Protein AF-A0A2W2BG25-F1 (afdb_monomer_lite)

Organism: NCBI:txid2670374

Foldseek 3Di:
DDPCPPPPQLLNLLLVLLLVLLVPLQEPVLQVVLVVPLVDPDPVSVLSNLSNLLHADPDPPDDPLLNCLSVQLNVQLSVQLSVQLCVQCDPVAPPDDDLVNLLVSQLVSNLQSQLVSQLVSLVRDPDHDPVSSNVRSVSRNVSSNSRSSSSSVSSGDDPPPPD

Radius of gyration: 17.55 Å; chains: 1; bounding box: 53×41×46 Å

Sequence (163 aa):
MGVLTRYRTTTAAGVIAAFVLVLVFGSPPYGDWARDNANGTGALDWFLTLLTWPSWDFDADLAARDIFAIMLRAILVVVLTAVFLTLLTGPRLSRERSGAAQFLTGWSAYIFAGAVAGLLAAIFISDPTTLGAFQAAAGGATYGLFTGWIVGLATFRGPGRMT

pLDDT: mean 85.77, std 15.35, range [36.75, 98.19]

Structure (mmCIF, N/CA/C/O backbone):
data_AF-A0A2W2BG25-F1
#
_entry.id   AF-A0A2W2BG25-F1
#
loop_
_atom_site.group_PDB
_atom_site.id
_atom_site.type_symbol
_atom_site.label_atom_id
_atom_site.label_alt_id
_atom_site.label_comp_id
_atom_site.label_asym_id
_atom_site.label_entity_id
_atom_site.label_seq_id
_atom_site.pdbx_PDB_ins_code
_atom_site.Cartn_x
_atom_site.Cartn_y
_atom_site.Cartn_z
_atom_site.occupancy
_atom_site.B_iso_or_equiv
_atom_site.auth_seq_id
_atom_site.auth_comp_id
_atom_site.auth_asym_id
_atom_site.auth_atom_id
_atom_site.pdbx_PDB_model_num
ATOM 1 N N . MET A 1 1 ? -33.128 -24.313 11.901 1.00 36.75 1 MET A N 1
ATOM 2 C CA . MET A 1 1 ? -32.118 -23.958 10.883 1.00 36.75 1 MET A CA 1
ATOM 3 C C . MET A 1 1 ? -31.440 -22.675 11.322 1.00 36.75 1 MET A C 1
ATOM 5 O O . MET A 1 1 ? -32.086 -21.636 11.331 1.00 36.75 1 MET A O 1
ATOM 9 N N . GLY A 1 2 ? -30.200 -22.767 11.804 1.00 40.53 2 GLY A N 1
ATOM 10 C CA . GLY A 1 2 ? -29.449 -21.602 12.261 1.00 40.53 2 GLY A CA 1
ATOM 11 C C . GLY A 1 2 ? -29.111 -20.708 11.078 1.00 40.53 2 GLY A C 1
ATOM 12 O O . GLY A 1 2 ? -28.404 -21.130 10.166 1.00 40.53 2 GLY A O 1
ATOM 13 N N . VAL A 1 3 ? -29.625 -19.482 11.086 1.00 45.69 3 VAL A N 1
ATOM 14 C CA . VAL A 1 3 ? -29.127 -18.430 10.206 1.00 45.69 3 VAL A CA 1
ATOM 15 C C . VAL A 1 3 ? -27.696 -18.167 10.659 1.00 45.69 3 VAL A C 1
ATOM 17 O O . VAL A 1 3 ? -27.460 -17.557 11.697 1.00 45.69 3 VAL A O 1
ATOM 20 N N . LEU A 1 4 ? -26.729 -18.696 9.911 1.00 42.34 4 LEU A N 1
ATOM 21 C CA . LEU A 1 4 ? -25.331 -18.295 9.995 1.00 42.34 4 LEU A CA 1
ATOM 22 C C . LEU A 1 4 ? -25.245 -16.851 9.489 1.00 42.34 4 LEU A C 1
ATOM 24 O O . LEU A 1 4 ? -24.799 -16.595 8.370 1.00 42.34 4 LEU A O 1
ATOM 28 N N . THR A 1 5 ? -25.707 -15.889 10.287 1.00 44.84 5 THR A N 1
ATOM 29 C CA . THR A 1 5 ? -25.443 -14.469 10.067 1.00 44.84 5 THR A CA 1
ATOM 30 C C . THR A 1 5 ? -23.956 -14.273 10.319 1.00 44.84 5 THR A C 1
ATOM 32 O O . THR A 1 5 ? -23.481 -14.050 11.430 1.00 44.84 5 THR A O 1
ATOM 35 N N . ARG A 1 6 ? -23.204 -14.500 9.244 1.00 43.69 6 ARG A N 1
ATOM 36 C CA . ARG A 1 6 ? -21.755 -14.459 9.130 1.00 43.69 6 ARG A CA 1
ATOM 37 C C . ARG A 1 6 ? -21.256 -13.127 9.683 1.00 43.69 6 ARG A C 1
ATOM 39 O O . ARG A 1 6 ? -21.314 -12.111 8.994 1.00 43.69 6 ARG A O 1
ATOM 46 N N . TYR A 1 7 ? -20.752 -13.132 10.917 1.00 44.84 7 TYR A N 1
ATOM 47 C CA . TYR A 1 7 ? -19.914 -12.058 11.440 1.00 44.84 7 TYR A CA 1
ATOM 48 C C . TYR A 1 7 ? -18.701 -11.940 10.507 1.00 44.84 7 TYR A C 1
ATOM 50 O O . TYR A 1 7 ? -17.718 -12.661 10.659 1.00 44.84 7 TYR A O 1
ATOM 58 N N . ARG A 1 8 ? -18.766 -11.065 9.497 1.00 52.81 8 ARG A N 1
ATOM 59 C CA . ARG A 1 8 ? -17.557 -10.622 8.801 1.00 52.81 8 ARG A CA 1
ATOM 60 C C . ARG A 1 8 ? -16.727 -9.887 9.847 1.00 52.81 8 ARG A C 1
ATOM 62 O O . ARG A 1 8 ? -17.153 -8.861 10.375 1.00 52.81 8 ARG A O 1
ATOM 69 N N . THR A 1 9 ? -15.585 -10.459 10.213 1.00 66.38 9 THR A N 1
ATOM 70 C CA . THR A 1 9 ? -14.601 -9.776 11.049 1.00 66.38 9 THR A CA 1
ATOM 71 C C . THR A 1 9 ? -14.150 -8.520 10.300 1.00 66.38 9 THR A C 1
ATOM 73 O O . THR A 1 9 ? -13.952 -8.554 9.085 1.00 66.38 9 THR A O 1
ATOM 76 N N . THR A 1 10 ? -14.030 -7.391 10.997 1.00 77.06 10 THR A N 1
ATOM 77 C CA . THR A 1 10 ? -13.588 -6.104 10.421 1.00 77.06 10 THR A CA 1
ATOM 78 C C . THR A 1 10 ? -12.251 -6.247 9.689 1.00 77.06 10 THR A C 1
ATOM 80 O O . THR A 1 10 ? -12.059 -5.676 8.619 1.00 77.06 10 THR A O 1
ATOM 83 N N . THR A 1 11 ? -11.375 -7.113 10.203 1.00 85.62 11 THR A N 1
ATOM 84 C CA . THR A 1 11 ? -10.132 -7.553 9.561 1.00 85.62 11 THR A CA 1
ATOM 85 C C . THR A 1 11 ? -10.365 -8.151 8.172 1.00 85.62 11 THR A C 1
ATOM 87 O O . THR A 1 11 ? -9.713 -7.735 7.223 1.00 85.62 11 THR A O 1
ATOM 90 N N . ALA A 1 12 ? -11.312 -9.084 8.014 1.00 86.69 12 ALA A N 1
ATOM 91 C CA . ALA A 1 12 ? -11.569 -9.726 6.724 1.00 86.69 12 ALA A CA 1
ATOM 92 C C . ALA A 1 12 ? -12.061 -8.724 5.671 1.00 86.69 12 ALA A C 1
ATOM 94 O O . ALA A 1 12 ? -11.660 -8.809 4.515 1.00 86.69 12 ALA A O 1
ATOM 95 N N . ALA A 1 13 ? -12.889 -7.752 6.065 1.00 90.19 13 ALA A N 1
ATOM 96 C CA . ALA A 1 13 ? -13.331 -6.692 5.161 1.00 90.19 13 ALA A CA 1
ATOM 97 C C . ALA A 1 13 ? -12.159 -5.809 4.697 1.00 90.19 13 ALA A C 1
ATOM 99 O O . ALA A 1 13 ? -12.036 -5.551 3.501 1.00 90.19 13 ALA A O 1
ATOM 100 N N . GLY A 1 14 ? -11.261 -5.424 5.611 1.00 91.75 14 GLY A N 1
ATOM 101 C CA . GLY A 1 14 ? -10.040 -4.688 5.271 1.00 91.75 14 GLY A CA 1
ATOM 102 C C . GLY A 1 14 ? -9.109 -5.458 4.331 1.00 91.75 14 GLY A C 1
ATOM 103 O O . GLY A 1 14 ? -8.613 -4.894 3.360 1.00 91.75 14 GLY A O 1
ATOM 104 N N . VAL A 1 15 ? -8.925 -6.761 4.563 1.00 94.81 15 VAL A N 1
ATOM 105 C CA . VAL A 1 15 ? -8.111 -7.626 3.689 1.00 94.81 15 VAL A CA 1
ATOM 106 C C . VAL A 1 15 ? -8.729 -7.763 2.299 1.00 94.81 15 VAL A C 1
ATOM 108 O O . VAL A 1 15 ? -8.012 -7.677 1.307 1.00 94.81 15 VAL A O 1
ATOM 111 N N . ILE A 1 16 ? -10.052 -7.927 2.203 1.00 95.25 16 ILE A N 1
ATOM 112 C CA . ILE A 1 16 ? -10.747 -7.965 0.908 1.00 95.25 16 ILE A CA 1
ATOM 113 C C . ILE A 1 16 ? -10.579 -6.632 0.174 1.00 95.25 16 ILE A C 1
ATOM 115 O O . ILE A 1 16 ? -10.303 -6.636 -1.020 1.00 95.25 16 ILE A O 1
ATOM 119 N N . ALA A 1 17 ? -10.702 -5.500 0.870 1.00 95.88 17 ALA A N 1
ATOM 120 C CA . ALA A 1 17 ? -10.487 -4.188 0.266 1.00 95.88 17 ALA A CA 1
ATOM 121 C C . ALA A 1 17 ? -9.056 -4.039 -0.274 1.00 95.88 17 ALA A C 1
ATOM 123 O O . ALA A 1 17 ? -8.878 -3.656 -1.426 1.00 95.88 17 ALA A O 1
ATOM 124 N N . ALA A 1 18 ? -8.047 -4.417 0.516 1.00 97.00 18 ALA A N 1
ATOM 125 C CA . ALA A 1 18 ? -6.652 -4.439 0.081 1.00 97.00 18 ALA A CA 1
ATOM 126 C C . ALA A 1 18 ? -6.431 -5.343 -1.139 1.00 97.00 18 ALA A C 1
ATOM 128 O O . ALA A 1 18 ? -5.742 -4.952 -2.077 1.00 97.00 18 ALA A O 1
ATOM 129 N N . PHE A 1 19 ? -7.042 -6.530 -1.147 1.00 97.25 19 PHE A N 1
ATOM 130 C CA . PHE A 1 19 ? -6.978 -7.444 -2.282 1.00 97.25 19 PHE A CA 1
ATOM 131 C C . PHE A 1 19 ? -7.591 -6.830 -3.544 1.00 97.25 19 PHE A C 1
ATOM 133 O O . PHE A 1 19 ? -6.969 -6.888 -4.596 1.00 97.25 19 PHE A O 1
ATOM 140 N N . VAL A 1 20 ? -8.763 -6.192 -3.448 1.00 97.38 20 VAL A N 1
ATOM 141 C CA . VAL A 1 20 ? -9.392 -5.519 -4.597 1.00 97.38 20 VAL A CA 1
ATOM 142 C C . VAL A 1 20 ? -8.523 -4.371 -5.111 1.00 97.38 20 VAL A C 1
ATOM 144 O O . VAL A 1 20 ? -8.376 -4.233 -6.320 1.00 97.38 20 VAL A O 1
ATOM 147 N N . LEU A 1 21 ? -7.911 -3.579 -4.225 1.00 97.19 21 LEU A N 1
ATOM 148 C CA . LEU A 1 21 ? -7.010 -2.496 -4.628 1.00 97.19 21 LEU A CA 1
ATOM 149 C C . LEU A 1 21 ? -5.816 -3.007 -5.438 1.00 97.19 21 LEU A C 1
ATOM 151 O O . LEU A 1 21 ? -5.531 -2.468 -6.505 1.00 97.19 21 LEU A O 1
ATOM 155 N N . VAL A 1 22 ? -5.161 -4.066 -4.960 1.00 97.06 22 VAL A N 1
ATOM 156 C CA . VAL A 1 22 ? -4.039 -4.701 -5.665 1.00 97.06 22 VAL A CA 1
ATOM 157 C C . VAL A 1 22 ? -4.511 -5.343 -6.970 1.00 97.06 22 VAL A C 1
ATOM 159 O O . VAL A 1 22 ? -3.872 -5.179 -8.004 1.00 97.06 22 VAL A O 1
ATOM 162 N N . LEU A 1 23 ? -5.648 -6.039 -6.950 1.00 96.31 23 LEU A N 1
ATOM 163 C CA . LEU A 1 23 ? -6.173 -6.734 -8.122 1.00 96.31 23 LEU A CA 1
ATOM 164 C C . LEU A 1 23 ? -6.554 -5.764 -9.242 1.00 96.31 23 LEU A C 1
ATOM 166 O O . LEU A 1 23 ? -6.259 -6.036 -10.394 1.00 96.31 23 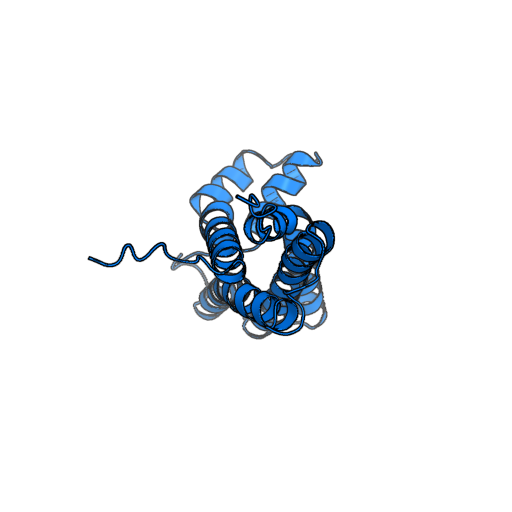LEU A O 1
ATOM 170 N N . VAL A 1 24 ? -7.208 -4.648 -8.923 1.00 96.50 24 VAL A N 1
ATOM 171 C CA . VAL A 1 24 ? -7.671 -3.690 -9.935 1.00 96.50 24 VAL A CA 1
ATOM 172 C C . VAL A 1 24 ? -6.521 -2.803 -10.391 1.00 96.50 24 VAL A C 1
ATOM 174 O O . VAL A 1 24 ? -6.192 -2.782 -11.576 1.00 96.50 24 VAL A O 1
ATOM 177 N N . PHE A 1 25 ? -5.884 -2.094 -9.460 1.00 96.25 25 PHE A N 1
ATOM 178 C CA . PHE A 1 25 ? -4.914 -1.062 -9.814 1.00 96.25 25 PHE A CA 1
ATOM 179 C C . PHE A 1 25 ? -3.508 -1.603 -10.072 1.00 96.25 25 PHE A C 1
ATOM 181 O O . PHE A 1 25 ? -2.733 -0.964 -10.772 1.00 96.25 25 PHE A O 1
ATOM 188 N N . GLY A 1 26 ? -3.186 -2.796 -9.571 1.00 93.81 26 GLY A N 1
ATOM 189 C CA . GLY A 1 26 ? -1.952 -3.487 -9.932 1.00 93.81 26 GLY A CA 1
ATOM 190 C C . GLY A 1 26 ? -2.018 -4.224 -11.273 1.00 93.81 26 GLY A C 1
ATOM 191 O O . GLY A 1 26 ? -0.994 -4.731 -11.720 1.00 93.81 26 GLY A O 1
ATOM 192 N N . SER A 1 27 ? -3.196 -4.315 -11.903 1.00 94.81 27 SER A N 1
ATOM 193 C CA . SER A 1 27 ? -3.371 -5.109 -13.122 1.00 94.81 27 SER A CA 1
ATOM 194 C C . SER A 1 27 ? -2.690 -4.485 -14.348 1.00 94.81 27 SER A C 1
ATOM 196 O O . SER A 1 27 ? -2.716 -3.256 -14.486 1.00 94.81 27 SER A O 1
ATOM 198 N N . PRO A 1 28 ? -2.166 -5.301 -15.287 1.00 93.38 28 PRO A N 1
ATOM 199 C CA . PRO A 1 28 ? -1.589 -4.796 -16.533 1.00 93.38 28 PRO A CA 1
ATOM 200 C C . PRO A 1 28 ? -2.545 -3.896 -17.338 1.00 93.38 28 PRO A C 1
ATOM 202 O O . PRO A 1 28 ? -2.133 -2.794 -17.694 1.00 93.38 28 PRO A O 1
ATOM 205 N N . PRO A 1 29 ? -3.847 -4.234 -17.515 1.00 94.38 29 PRO A N 1
ATOM 206 C CA . PRO A 1 29 ? -4.775 -3.363 -18.241 1.00 94.38 29 PRO A CA 1
ATOM 207 C C . PRO A 1 29 ? -4.927 -1.965 -17.631 1.00 94.38 29 PRO A C 1
ATOM 209 O O . PRO A 1 29 ? -5.039 -0.982 -18.362 1.00 94.38 29 PRO A O 1
ATOM 212 N N . TYR A 1 30 ? -4.934 -1.853 -16.295 1.00 94.75 30 TYR A N 1
ATOM 213 C CA . TYR A 1 30 ? -4.963 -0.544 -15.641 1.00 94.75 30 TYR A CA 1
ATOM 214 C C . TYR A 1 30 ? -3.623 0.185 -15.790 1.00 94.75 30 TYR A C 1
ATOM 216 O O . TYR A 1 30 ? -3.621 1.393 -15.998 1.00 94.75 30 TYR A O 1
ATOM 224 N N . GLY A 1 31 ? -2.496 -0.528 -15.704 1.00 94.25 31 GLY A N 1
ATOM 225 C CA . GLY A 1 31 ? -1.163 0.040 -15.908 1.00 94.25 31 GLY A CA 1
ATOM 226 C C . GLY A 1 31 ? -0.972 0.631 -17.306 1.00 94.25 31 GLY A C 1
ATOM 227 O O . GLY A 1 31 ? -0.457 1.743 -17.432 1.00 94.25 31 GLY A O 1
ATOM 228 N N . ASP A 1 32 ? -1.445 -0.066 -18.337 1.00 94.19 32 ASP A N 1
ATOM 229 C CA . ASP A 1 32 ? -1.389 0.401 -19.724 1.00 94.19 32 ASP A CA 1
ATOM 230 C C . ASP A 1 32 ? -2.292 1.617 -19.941 1.00 94.19 32 ASP A C 1
ATOM 232 O O . ASP A 1 32 ? -1.838 2.645 -20.442 1.00 94.19 32 ASP A O 1
ATOM 236 N N . TRP A 1 33 ? -3.534 1.568 -19.446 1.00 95.62 33 TRP A N 1
ATOM 237 C CA . TRP A 1 33 ? -4.424 2.732 -19.462 1.00 95.62 33 TRP A CA 1
ATOM 238 C C . TRP A 1 33 ? -3.817 3.929 -18.711 1.00 95.62 33 TRP A C 1
ATOM 240 O O . TRP A 1 33 ? -3.820 5.047 -19.227 1.00 95.62 33 TRP A O 1
ATOM 250 N N . ALA A 1 34 ? -3.251 3.656 -17.531 1.00 95.44 34 ALA A N 1
ATOM 251 C CA . ALA A 1 34 ? -2.346 4.478 -16.733 1.00 95.44 34 ALA A CA 1
ATOM 252 C C . ALA A 1 34 ? -1.387 5.298 -17.598 1.00 95.44 34 ALA A C 1
ATOM 254 O O . ALA A 1 34 ? -1.420 6.526 -17.663 1.00 95.44 34 ALA A O 1
ATOM 255 N N . ARG A 1 35 ? -0.528 4.557 -18.294 1.00 92.56 35 ARG A N 1
ATOM 256 C CA . ARG A 1 35 ? 0.555 5.077 -19.123 1.00 92.56 35 ARG A CA 1
ATOM 257 C C . ARG A 1 35 ? 0.048 5.945 -20.275 1.00 92.56 35 ARG A C 1
ATOM 259 O O . ARG A 1 35 ? 0.659 6.971 -20.568 1.00 92.56 35 ARG A O 1
ATOM 266 N N . ASP A 1 36 ? -1.066 5.561 -20.887 1.00 95.25 36 ASP A N 1
ATOM 267 C CA . ASP A 1 36 ? -1.603 6.244 -22.065 1.00 95.25 36 ASP A CA 1
ATOM 268 C C . ASP A 1 36 ? -2.423 7.497 -21.716 1.00 95.25 36 ASP A C 1
ATOM 270 O O . ASP A 1 36 ? -2.487 8.431 -22.517 1.00 95.25 36 ASP A O 1
ATOM 274 N N . ASN A 1 37 ? -3.041 7.539 -20.528 1.00 95.06 37 ASN A N 1
ATOM 275 C CA . ASN A 1 37 ? -4.022 8.571 -20.157 1.00 95.06 37 ASN A CA 1
ATOM 276 C C . ASN A 1 37 ? -3.582 9.474 -18.992 1.00 95.06 37 ASN A C 1
ATOM 278 O O . ASN A 1 37 ? -4.129 10.563 -18.850 1.00 95.06 37 ASN A O 1
ATOM 282 N N . ALA A 1 38 ? -2.616 9.051 -18.171 1.00 93.12 38 ALA A N 1
ATOM 283 C CA . ALA A 1 38 ? -2.103 9.791 -17.012 1.00 93.12 38 ALA A CA 1
ATOM 284 C C . ALA A 1 38 ? -0.633 10.217 -17.208 1.00 93.12 38 ALA A C 1
ATOM 286 O O . ALA A 1 38 ? 0.195 10.098 -16.307 1.00 93.12 38 ALA A O 1
ATOM 287 N N . ASN A 1 39 ? -0.296 10.699 -18.407 1.00 86.06 39 ASN A N 1
ATOM 288 C CA . ASN A 1 39 ? 1.060 11.099 -18.809 1.00 86.06 39 ASN A CA 1
ATOM 289 C C . ASN A 1 39 ? 1.353 12.606 -18.642 1.00 86.06 39 ASN A C 1
ATOM 291 O O . ASN A 1 39 ? 2.401 13.089 -19.079 1.00 86.06 39 ASN A O 1
ATOM 295 N N . GLY A 1 40 ? 0.438 13.355 -18.023 1.00 89.56 40 GLY A N 1
ATOM 296 C CA . GLY A 1 40 ? 0.607 14.774 -17.722 1.00 89.56 40 GLY A CA 1
ATOM 297 C C . GLY A 1 40 ? 1.456 15.053 -16.475 1.00 89.56 40 GLY A C 1
ATOM 298 O O . GLY A 1 40 ? 1.955 14.157 -15.797 1.00 89.56 40 GLY A O 1
ATOM 299 N N . THR A 1 41 ? 1.621 16.338 -16.152 1.00 90.94 41 THR A N 1
ATOM 300 C CA . THR A 1 41 ? 2.333 16.813 -14.947 1.00 90.94 41 THR A CA 1
ATOM 301 C C . THR A 1 41 ? 1.387 17.156 -13.790 1.00 90.94 41 THR A C 1
ATOM 303 O O . THR A 1 41 ? 1.812 17.731 -12.785 1.00 90.94 41 THR A O 1
ATOM 306 N N . GLY A 1 42 ? 0.095 16.842 -13.922 1.00 94.56 42 GLY A N 1
ATOM 307 C CA . GLY A 1 42 ? -0.920 17.161 -12.931 1.00 94.56 42 GLY A CA 1
ATOM 308 C C . GLY A 1 42 ? -0.870 16.255 -11.699 1.00 94.56 42 GLY A C 1
ATOM 309 O O . GLY A 1 42 ? -0.394 15.122 -11.730 1.00 94.56 42 GLY A O 1
ATOM 310 N N . ALA A 1 43 ? -1.442 16.738 -10.593 1.00 94.88 43 ALA A N 1
A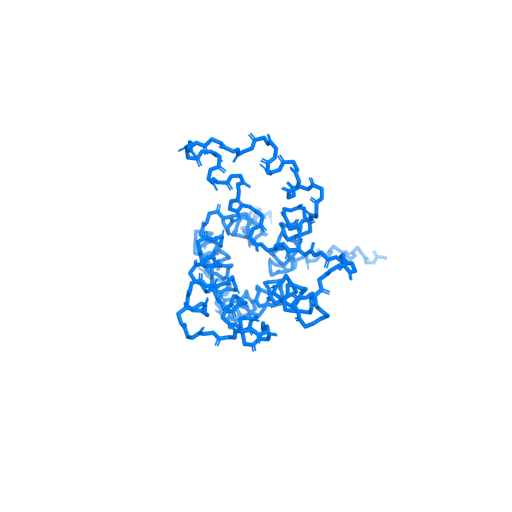TOM 311 C CA . ALA A 1 43 ? -1.574 15.945 -9.367 1.00 94.88 43 ALA A CA 1
ATOM 312 C C . ALA A 1 43 ? -2.450 14.694 -9.568 1.00 94.88 43 ALA A C 1
ATOM 314 O O . ALA A 1 43 ? -2.203 13.660 -8.949 1.00 94.88 43 ALA A O 1
ATOM 315 N N . LEU A 1 44 ? -3.463 14.785 -10.437 1.00 94.69 44 LEU A N 1
ATOM 316 C CA . LEU A 1 44 ? -4.303 13.644 -10.791 1.00 94.69 44 LEU A CA 1
ATOM 317 C C . LEU A 1 44 ? -3.515 12.607 -11.596 1.00 94.69 44 LEU A C 1
ATOM 319 O O . LEU A 1 44 ? -3.605 11.431 -11.273 1.00 94.69 44 LEU A O 1
ATOM 323 N N . ASP A 1 45 ? -2.708 13.034 -12.570 1.00 95.19 45 ASP A N 1
ATOM 324 C CA . ASP A 1 45 ? -1.862 12.137 -13.371 1.00 95.19 45 ASP A CA 1
ATOM 325 C C . ASP A 1 45 ? -0.888 11.363 -12.476 1.00 95.19 45 ASP A C 1
ATOM 327 O O . ASP A 1 45 ? -0.779 10.136 -12.542 1.00 95.19 45 ASP A O 1
ATOM 331 N N . TRP A 1 46 ? -0.254 12.083 -11.544 1.00 95.62 46 TRP A N 1
ATOM 332 C CA . TRP A 1 46 ? 0.597 11.490 -10.520 1.00 95.62 46 TRP A CA 1
ATOM 333 C C . TRP A 1 46 ? -0.159 10.479 -9.652 1.00 95.62 46 TRP A C 1
ATOM 335 O O . TRP A 1 46 ? 0.342 9.381 -9.414 1.00 95.62 46 TRP A O 1
ATOM 345 N N . PHE A 1 47 ? -1.368 10.813 -9.190 1.00 96.12 47 PHE A N 1
ATOM 346 C CA . PHE A 1 47 ? -2.169 9.913 -8.361 1.00 96.12 47 PHE A CA 1
ATOM 347 C C . PHE A 1 47 ? -2.621 8.667 -9.135 1.00 96.12 47 PHE A C 1
ATOM 349 O O . PHE A 1 47 ? -2.497 7.557 -8.623 1.00 96.12 47 PHE A O 1
ATOM 356 N N . LEU A 1 48 ? -3.094 8.819 -10.374 1.00 96.19 48 LEU A N 1
ATOM 357 C CA . LEU A 1 48 ? -3.496 7.702 -11.233 1.00 96.19 48 LEU A CA 1
ATOM 358 C C . LEU A 1 48 ? -2.318 6.771 -11.532 1.00 96.19 48 LEU A C 1
ATOM 360 O O . LEU A 1 48 ? -2.490 5.551 -11.510 1.00 96.19 48 LEU A O 1
ATOM 364 N N . THR A 1 49 ? -1.123 7.336 -11.718 1.00 95.75 49 THR A N 1
ATOM 365 C CA . THR A 1 49 ? 0.128 6.581 -11.846 1.00 95.75 49 THR A CA 1
ATOM 366 C C . THR A 1 49 ? 0.489 5.882 -10.538 1.00 95.75 49 THR A C 1
ATOM 368 O O . THR A 1 49 ? 0.829 4.702 -10.546 1.00 95.75 49 THR A O 1
ATOM 371 N N . LEU A 1 50 ? 0.364 6.556 -9.389 1.00 96.19 50 LEU A N 1
ATOM 372 C CA . LEU A 1 50 ? 0.636 5.970 -8.073 1.00 96.19 50 LEU A CA 1
ATOM 373 C C . LEU A 1 50 ? -0.222 4.727 -7.810 1.00 96.19 50 LEU A C 1
ATOM 375 O O . LEU A 1 50 ? 0.260 3.782 -7.186 1.00 96.19 50 LEU A O 1
ATOM 379 N N . LEU A 1 51 ? -1.469 4.699 -8.291 1.00 96.38 51 LEU A N 1
ATOM 380 C CA . LEU A 1 51 ? -2.350 3.540 -8.137 1.00 96.38 51 LEU A CA 1
ATOM 381 C C . LEU A 1 51 ? -1.749 2.257 -8.733 1.00 96.38 51 LEU A C 1
ATOM 383 O O . LEU A 1 51 ? -2.025 1.182 -8.210 1.00 96.38 51 LEU A O 1
ATOM 387 N N . THR A 1 52 ? -0.863 2.368 -9.727 1.00 96.06 52 THR A N 1
ATOM 388 C CA . THR A 1 52 ? -0.155 1.228 -10.336 1.00 96.06 52 THR A CA 1
ATOM 389 C C . THR A 1 52 ? 0.952 0.634 -9.457 1.00 96.06 52 THR A C 1
ATOM 391 O O . THR A 1 52 ? 1.510 -0.403 -9.800 1.00 96.06 52 THR A O 1
ATOM 394 N N . TRP A 1 53 ? 1.288 1.241 -8.309 1.00 95.38 53 TRP A N 1
ATOM 395 C CA . TRP A 1 53 ? 2.420 0.815 -7.478 1.00 95.38 53 TRP A CA 1
ATOM 396 C C . TRP A 1 53 ? 2.427 -0.675 -7.084 1.00 95.38 53 TRP A C 1
ATOM 398 O O . TRP A 1 53 ? 3.493 -1.286 -7.185 1.00 95.38 53 TRP A O 1
ATOM 408 N N . PRO A 1 54 ? 1.312 -1.316 -6.670 1.00 94.75 54 PRO A N 1
ATOM 409 C CA . PRO A 1 54 ? 1.290 -2.750 -6.398 1.00 94.75 54 PRO A CA 1
ATOM 410 C C . PRO A 1 54 ? 1.155 -3.566 -7.696 1.00 94.75 54 PRO A C 1
ATOM 412 O O . PRO A 1 54 ? 0.423 -4.557 -7.716 1.00 94.75 54 PRO A O 1
ATOM 415 N N . SER A 1 55 ? 1.820 -3.138 -8.777 1.00 93.12 55 SER A N 1
ATOM 416 C CA . SER A 1 55 ? 1.737 -3.798 -10.076 1.00 93.12 55 SER A CA 1
ATOM 417 C C . SER A 1 55 ? 2.132 -5.260 -9.978 1.00 93.12 55 SER A C 1
ATOM 419 O O . SER A 1 55 ? 3.033 -5.623 -9.210 1.00 93.12 55 SER A O 1
ATOM 421 N N . TRP A 1 56 ? 1.436 -6.071 -10.765 1.00 91.88 56 TRP A N 1
ATOM 422 C CA . TRP A 1 56 ? 1.679 -7.483 -10.971 1.00 91.88 56 TRP A CA 1
ATOM 423 C C . TRP A 1 56 ? 1.584 -7.773 -12.471 1.00 91.88 56 TRP A C 1
ATOM 425 O O . TRP A 1 56 ? 0.661 -7.313 -13.131 1.00 91.88 56 TRP A O 1
ATOM 435 N N . ASP A 1 57 ? 2.551 -8.512 -13.009 1.00 86.19 57 ASP A N 1
ATOM 436 C CA . ASP A 1 57 ? 2.570 -8.934 -14.405 1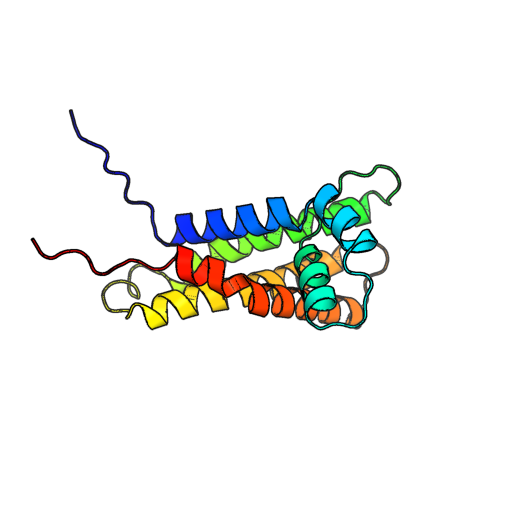.00 86.19 57 ASP A CA 1
ATOM 437 C C . ASP A 1 57 ? 3.106 -10.367 -14.571 1.00 86.19 57 ASP A C 1
ATOM 439 O O . ASP A 1 57 ? 4.009 -10.788 -13.848 1.00 86.19 57 ASP A O 1
ATOM 443 N N . PHE A 1 58 ? 2.543 -11.109 -15.519 1.00 78.00 58 PHE A N 1
ATOM 444 C CA . PHE A 1 58 ? 2.977 -12.456 -15.902 1.00 78.00 58 PHE A CA 1
ATOM 445 C C . PHE A 1 58 ? 3.740 -12.469 -17.233 1.00 78.00 58 PHE A C 1
ATOM 447 O O . PHE A 1 58 ? 3.938 -13.544 -17.799 1.00 78.00 58 PHE A O 1
ATOM 454 N N . ASP A 1 59 ? 4.132 -11.298 -17.736 1.00 75.31 59 ASP A N 1
ATOM 455 C CA . ASP A 1 59 ? 4.845 -11.162 -19.001 1.00 75.31 59 ASP A CA 1
ATOM 456 C C . ASP A 1 59 ? 6.142 -11.991 -19.035 1.00 75.31 59 ASP A C 1
ATOM 458 O O . ASP A 1 59 ? 6.963 -11.953 -18.116 1.00 75.31 59 ASP A O 1
ATOM 462 N N . ALA A 1 60 ? 6.309 -12.760 -20.111 1.00 62.31 60 ALA A N 1
ATOM 463 C CA . ALA A 1 60 ? 7.411 -13.695 -20.308 1.00 62.31 60 ALA A CA 1
ATOM 464 C C . ALA A 1 60 ? 8.720 -13.006 -20.734 1.00 62.31 60 ALA A C 1
ATOM 466 O O . ALA A 1 60 ? 9.772 -13.648 -20.704 1.00 62.31 60 ALA A O 1
ATOM 467 N N . ASP A 1 61 ? 8.664 -11.721 -21.099 1.00 76.50 61 ASP A N 1
ATOM 468 C CA . ASP A 1 61 ? 9.816 -10.958 -21.595 1.00 76.50 61 ASP A CA 1
ATOM 469 C C . ASP A 1 61 ? 10.722 -10.400 -20.474 1.00 76.50 61 ASP A C 1
ATOM 471 O O . ASP A 1 61 ? 11.833 -9.928 -20.733 1.00 76.50 61 ASP A O 1
ATOM 475 N N . LEU A 1 62 ? 10.292 -10.482 -19.209 1.00 70.88 62 LEU A N 1
ATOM 476 C CA . LEU A 1 62 ? 11.082 -10.081 -18.040 1.00 70.88 62 LEU A CA 1
ATOM 477 C C . LEU A 1 62 ? 11.954 -11.230 -17.508 1.00 70.88 62 LEU A C 1
ATOM 479 O O . LEU A 1 62 ? 11.616 -12.411 -17.603 1.00 70.88 62 LEU A O 1
ATOM 483 N N . ALA A 1 63 ? 13.071 -10.895 -16.850 1.00 79.00 63 ALA A N 1
ATOM 484 C CA . ALA A 1 63 ? 13.843 -11.897 -16.121 1.00 79.00 63 ALA A CA 1
ATOM 485 C C . ALA A 1 63 ? 12.964 -12.545 -15.034 1.00 79.00 63 ALA A C 1
ATOM 487 O O . ALA A 1 63 ? 12.323 -11.851 -14.245 1.00 79.00 63 ALA A O 1
ATOM 488 N N . ALA A 1 64 ? 12.974 -13.881 -14.940 1.00 81.00 64 ALA A N 1
ATOM 489 C CA . ALA A 1 64 ? 12.108 -14.635 -14.020 1.00 81.00 64 ALA A CA 1
ATOM 490 C C . ALA A 1 64 ? 12.197 -14.162 -12.554 1.00 81.00 64 ALA A C 1
ATOM 492 O O . ALA A 1 64 ? 11.222 -14.222 -11.804 1.00 81.00 64 ALA A O 1
ATOM 493 N N . ARG A 1 65 ? 13.370 -13.664 -12.151 1.00 78.88 65 ARG A N 1
ATOM 494 C CA . ARG A 1 65 ? 13.622 -13.096 -10.825 1.00 78.88 65 ARG A CA 1
ATOM 495 C C . ARG A 1 65 ? 12.874 -11.779 -10.588 1.00 78.88 65 ARG A C 1
ATOM 497 O O . ARG A 1 65 ? 12.337 -11.581 -9.500 1.00 78.88 65 ARG A O 1
ATOM 504 N N . ASP A 1 66 ? 12.784 -10.921 -11.597 1.00 81.62 66 ASP A N 1
ATOM 505 C CA . ASP A 1 66 ? 12.072 -9.646 -11.504 1.00 81.62 66 ASP A CA 1
ATOM 506 C C . ASP A 1 66 ? 10.553 -9.855 -11.557 1.00 81.62 66 ASP A C 1
ATOM 508 O O . ASP A 1 66 ? 9.834 -9.250 -10.761 1.00 81.62 66 ASP A O 1
ATOM 512 N N . ILE A 1 67 ? 10.069 -10.809 -12.368 1.00 82.75 67 ILE A N 1
ATOM 513 C CA . ILE A 1 67 ? 8.665 -11.269 -12.327 1.00 82.75 67 ILE A CA 1
ATOM 514 C C . ILE A 1 67 ? 8.313 -11.726 -10.909 1.00 82.75 67 ILE A C 1
ATOM 516 O O . ILE A 1 67 ? 7.318 -11.287 -10.327 1.00 82.75 67 ILE A O 1
ATOM 520 N N . PHE A 1 68 ? 9.157 -12.577 -10.316 1.00 85.25 68 PHE A N 1
ATOM 521 C CA . PHE A 1 68 ? 8.954 -13.057 -8.955 1.00 85.25 68 PHE A CA 1
ATOM 522 C C . PHE A 1 68 ? 8.924 -11.912 -7.936 1.00 85.25 68 PHE A C 1
ATOM 524 O O . PHE A 1 68 ? 8.038 -11.895 -7.086 1.00 85.25 68 PHE A O 1
ATOM 531 N N . ALA A 1 69 ? 9.836 -10.938 -8.020 1.00 85.06 69 ALA A N 1
ATOM 532 C CA . ALA A 1 69 ? 9.868 -9.798 -7.103 1.00 85.06 69 ALA A CA 1
ATOM 533 C C . ALA A 1 69 ? 8.600 -8.927 -7.202 1.00 85.06 69 ALA A C 1
ATOM 535 O O . ALA A 1 69 ? 8.040 -8.526 -6.177 1.00 85.06 69 ALA A O 1
ATOM 536 N N . ILE A 1 70 ? 8.113 -8.680 -8.421 1.00 86.31 70 ILE A N 1
ATOM 537 C CA . ILE A 1 70 ? 6.887 -7.915 -8.685 1.00 86.31 70 ILE A CA 1
ATOM 538 C C . ILE A 1 70 ? 5.659 -8.661 -8.132 1.00 86.31 70 ILE A C 1
ATOM 540 O O . ILE A 1 70 ? 4.891 -8.087 -7.353 1.00 86.31 70 ILE A O 1
ATOM 544 N N . MET A 1 71 ? 5.513 -9.956 -8.447 1.00 89.69 71 MET A N 1
ATOM 545 C CA . MET A 1 71 ? 4.461 -10.821 -7.886 1.00 89.69 71 MET A CA 1
ATOM 546 C C . MET A 1 71 ? 4.494 -10.839 -6.358 1.00 89.69 71 MET A C 1
ATOM 548 O O . MET A 1 71 ? 3.470 -10.673 -5.689 1.00 89.69 71 MET A O 1
ATOM 552 N N . LEU A 1 72 ? 5.689 -11.034 -5.796 1.00 91.06 72 LEU A N 1
ATOM 553 C CA . LEU A 1 72 ? 5.908 -11.116 -4.363 1.00 91.06 72 LEU A CA 1
ATOM 554 C C . LEU A 1 72 ? 5.477 -9.819 -3.678 1.00 91.06 72 LEU A C 1
ATOM 556 O O . LEU A 1 72 ? 4.781 -9.887 -2.670 1.00 91.06 72 LEU A O 1
ATOM 560 N N . ARG A 1 73 ? 5.816 -8.648 -4.233 1.00 93.88 73 ARG A N 1
ATOM 561 C CA . ARG A 1 73 ? 5.375 -7.348 -3.704 1.00 93.88 73 ARG A CA 1
ATOM 562 C C . ARG A 1 73 ? 3.853 -7.269 -3.611 1.00 93.88 73 ARG A C 1
ATOM 564 O O . ARG A 1 73 ? 3.337 -6.935 -2.547 1.00 93.88 73 ARG A O 1
ATOM 571 N N . ALA A 1 74 ? 3.141 -7.596 -4.689 1.00 93.69 74 ALA A N 1
ATOM 572 C CA . ALA A 1 74 ? 1.679 -7.542 -4.728 1.00 93.69 74 ALA A CA 1
ATOM 573 C C . ALA A 1 74 ? 1.043 -8.465 -3.670 1.00 93.69 74 ALA A C 1
ATOM 575 O O . ALA A 1 74 ? 0.161 -8.045 -2.916 1.00 93.69 74 ALA A O 1
ATOM 576 N N . ILE A 1 75 ? 1.546 -9.697 -3.542 1.00 94.75 75 ILE A N 1
ATOM 577 C CA . ILE A 1 75 ? 1.085 -10.661 -2.530 1.00 94.75 75 ILE A CA 1
ATOM 578 C C . ILE A 1 75 ? 1.403 -10.165 -1.114 1.00 94.75 75 ILE A C 1
ATOM 580 O O . ILE A 1 75 ? 0.542 -10.208 -0.229 1.00 94.75 75 ILE A O 1
ATOM 584 N N . LEU A 1 76 ? 2.621 -9.666 -0.889 1.00 94.81 76 LEU A N 1
ATOM 585 C CA . LEU A 1 76 ? 3.065 -9.164 0.409 1.00 94.81 76 LEU A CA 1
ATOM 586 C C . LEU A 1 76 ? 2.207 -8.000 0.892 1.00 94.81 76 LEU A C 1
ATOM 588 O O . LEU A 1 76 ? 1.887 -7.974 2.075 1.00 94.81 76 LEU A O 1
ATOM 592 N N . VAL A 1 77 ? 1.777 -7.084 0.018 1.00 96.56 77 VAL A N 1
ATOM 593 C CA . VAL A 1 77 ? 0.862 -5.993 0.405 1.00 96.56 77 VAL A CA 1
ATOM 594 C C . VAL A 1 77 ? -0.404 -6.558 1.049 1.00 96.56 77 VAL A C 1
ATOM 596 O O . VAL A 1 77 ? -0.790 -6.127 2.136 1.00 96.56 77 VAL A O 1
ATOM 599 N N . VAL A 1 78 ? -1.035 -7.560 0.433 1.00 97.00 78 VAL A N 1
ATOM 600 C CA . VAL A 1 78 ? -2.280 -8.157 0.943 1.00 97.00 78 VAL A CA 1
ATOM 601 C C . VAL A 1 78 ? -2.033 -8.931 2.241 1.00 97.00 78 VAL A C 1
ATOM 603 O O . VAL A 1 78 ? -2.748 -8.736 3.228 1.00 97.00 78 VAL A O 1
ATOM 606 N N . VAL A 1 79 ? -1.000 -9.777 2.270 1.00 96.88 79 VAL A N 1
ATOM 607 C CA . VAL A 1 79 ? -0.674 -10.611 3.438 1.00 96.88 79 VAL A CA 1
ATOM 608 C C . VAL A 1 79 ? -0.258 -9.752 4.630 1.00 96.88 79 VAL A C 1
ATOM 610 O O . VAL A 1 79 ? -0.774 -9.940 5.732 1.00 96.88 79 VAL A O 1
ATOM 613 N N . LEU A 1 80 ? 0.619 -8.768 4.429 1.00 96.56 80 LEU A N 1
ATOM 614 C CA . LEU A 1 80 ? 1.050 -7.864 5.493 1.00 96.56 80 LEU A CA 1
ATOM 615 C C . LEU A 1 80 ? -0.098 -6.985 5.978 1.00 96.56 80 LEU A C 1
ATOM 617 O O . LEU A 1 80 ? -0.178 -6.724 7.174 1.00 96.56 80 LEU A O 1
ATOM 621 N N . THR A 1 81 ? -1.038 -6.603 5.109 1.00 96.44 81 THR A N 1
ATOM 622 C CA . THR A 1 81 ? -2.265 -5.929 5.554 1.00 96.44 81 THR A CA 1
ATOM 623 C C . THR A 1 81 ? -3.050 -6.813 6.517 1.00 96.44 81 THR A C 1
ATOM 625 O O . THR A 1 81 ? -3.451 -6.350 7.583 1.00 96.44 81 THR A O 1
ATOM 628 N N . ALA A 1 82 ? -3.230 -8.098 6.197 1.00 94.31 82 ALA A N 1
ATOM 629 C CA . ALA A 1 82 ? -3.893 -9.042 7.095 1.00 94.31 82 ALA A CA 1
ATOM 630 C C . ALA A 1 82 ? -3.159 -9.171 8.438 1.00 94.31 82 ALA A C 1
ATOM 632 O O . ALA A 1 82 ? -3.800 -9.153 9.493 1.00 94.31 82 ALA A O 1
ATOM 633 N N . VAL A 1 83 ? -1.826 -9.247 8.407 1.00 94.38 83 VAL A N 1
ATOM 634 C CA . VAL A 1 83 ? -0.979 -9.303 9.606 1.00 94.38 83 VAL A CA 1
ATOM 635 C C . VAL A 1 83 ? -1.144 -8.038 10.448 1.00 94.38 83 VAL A C 1
ATOM 637 O O . VAL A 1 83 ? -1.520 -8.138 11.614 1.00 94.38 83 VAL A O 1
ATOM 640 N N . PHE A 1 84 ? -0.940 -6.849 9.876 1.00 93.69 84 PHE A N 1
ATOM 641 C CA . PHE A 1 84 ? -1.033 -5.586 10.609 1.00 93.69 84 PHE A CA 1
ATOM 642 C C . PHE A 1 84 ? -2.436 -5.331 11.147 1.00 93.69 84 PHE A C 1
ATOM 644 O O . PHE A 1 84 ? -2.573 -4.947 12.306 1.00 93.69 84 PHE A O 1
ATOM 651 N N . LEU A 1 85 ? -3.485 -5.606 10.367 1.00 91.25 85 LEU A N 1
ATOM 652 C CA . LEU A 1 85 ? -4.852 -5.514 10.872 1.00 91.25 85 LEU A CA 1
ATOM 653 C C . LEU A 1 85 ? -5.049 -6.454 12.064 1.00 91.25 85 LEU A C 1
ATOM 655 O O . LEU A 1 85 ? -5.518 -6.009 13.101 1.00 91.25 85 LEU A O 1
ATOM 659 N N . THR A 1 86 ? -4.629 -7.716 11.968 1.00 88.81 86 THR A N 1
ATOM 660 C CA . THR A 1 86 ? -4.776 -8.688 13.067 1.00 88.81 86 THR A CA 1
ATOM 661 C C . THR A 1 86 ? -4.026 -8.256 14.329 1.00 88.81 86 THR A C 1
ATOM 663 O O . THR A 1 86 ? -4.579 -8.331 15.428 1.00 88.81 86 THR A O 1
ATOM 666 N N . LEU A 1 87 ? -2.791 -7.766 14.178 1.00 88.12 87 LEU A N 1
ATOM 667 C CA . LEU A 1 87 ? -1.972 -7.272 15.286 1.00 88.12 87 LEU A CA 1
ATOM 668 C C . LEU A 1 87 ? -2.592 -6.032 15.944 1.00 88.12 87 LEU A C 1
ATOM 670 O O . LEU A 1 87 ? -2.625 -5.931 17.170 1.00 88.12 87 LEU A O 1
ATOM 674 N N . LEU A 1 88 ? -3.120 -5.103 15.146 1.00 83.25 88 LEU A N 1
ATOM 675 C CA . LEU A 1 88 ? -3.633 -3.825 15.636 1.00 83.25 88 LEU A CA 1
ATOM 676 C C . LEU A 1 88 ? -5.099 -3.880 16.103 1.00 83.25 88 LEU A C 1
ATOM 678 O O . LEU A 1 88 ? -5.519 -3.003 16.865 1.00 83.25 88 LEU A O 1
ATOM 682 N N . THR A 1 89 ? -5.881 -4.881 15.677 1.00 73.44 89 THR A N 1
ATOM 683 C CA . THR A 1 89 ? -7.298 -5.074 16.054 1.00 73.44 89 THR A CA 1
ATOM 684 C C . THR A 1 89 ? -7.523 -6.196 17.072 1.00 73.44 89 THR A C 1
ATOM 686 O O . THR A 1 89 ? -8.653 -6.665 17.217 1.00 73.44 89 THR A O 1
ATOM 689 N N . GLY A 1 90 ? -6.474 -6.657 17.763 1.00 65.31 90 GLY A N 1
ATOM 690 C CA . GLY A 1 90 ? -6.533 -7.804 18.673 1.00 65.31 90 GLY A CA 1
ATOM 691 C C . GLY A 1 90 ? -7.672 -7.751 19.720 1.00 65.31 90 GLY A C 1
ATOM 692 O O . GLY A 1 90 ? -8.158 -6.669 20.064 1.00 65.31 90 GLY A O 1
ATOM 693 N N . PRO A 1 91 ? -8.092 -8.903 20.289 1.00 58.34 91 PRO A N 1
ATOM 694 C CA . PRO A 1 91 ? -9.334 -9.056 21.071 1.00 58.34 91 PRO A CA 1
ATOM 695 C C . PRO A 1 91 ? -9.505 -8.116 22.274 1.00 58.34 91 PRO A C 1
ATOM 697 O O . PRO A 1 91 ? -10.621 -7.919 22.750 1.00 58.34 91 PRO A O 1
ATOM 700 N N . ARG A 1 92 ? -8.403 -7.558 22.786 1.00 52.25 92 ARG A N 1
ATOM 701 C CA . ARG A 1 92 ? -8.389 -6.647 23.940 1.00 52.25 92 ARG A CA 1
ATOM 702 C C . ARG A 1 92 ? -8.580 -5.179 23.547 1.00 52.25 92 ARG A C 1
ATOM 704 O O . ARG A 1 92 ? -9.052 -4.404 24.363 1.00 52.25 92 ARG A O 1
ATOM 711 N N . LEU A 1 93 ? -8.256 -4.807 22.307 1.00 55.88 93 LEU A N 1
ATOM 712 C CA . LEU A 1 93 ? -8.307 -3.424 21.815 1.00 55.88 93 LEU A CA 1
ATOM 713 C C . LEU A 1 93 ? -9.663 -3.055 21.199 1.00 55.88 93 LEU A C 1
ATOM 715 O O . LEU A 1 93 ? -9.950 -1.880 21.006 1.00 55.88 93 LEU A O 1
ATOM 719 N N . SER A 1 94 ? -10.495 -4.039 20.852 1.00 56.31 94 SER A N 1
ATOM 720 C CA . SER A 1 94 ? -11.682 -3.827 20.014 1.00 56.31 94 SER A CA 1
ATOM 721 C C . SER A 1 94 ? -12.963 -3.476 20.773 1.00 56.31 94 SER A C 1
ATOM 723 O O . SER A 1 94 ? -13.885 -2.947 20.158 1.00 56.31 94 SER A O 1
ATOM 725 N N . ARG A 1 95 ?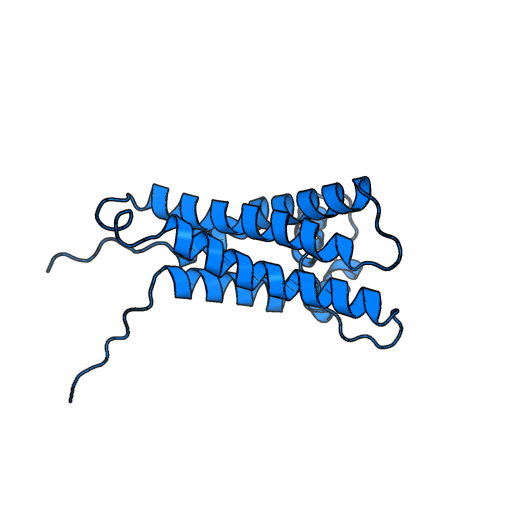 -13.045 -3.735 22.086 1.00 58.69 95 ARG A N 1
ATOM 726 C CA . ARG A 1 95 ? -14.287 -3.521 22.855 1.00 58.69 95 ARG A CA 1
ATOM 727 C C . ARG A 1 95 ? -14.599 -2.051 23.159 1.00 58.69 95 ARG A C 1
ATOM 729 O O . ARG A 1 95 ? -15.763 -1.740 23.370 1.00 58.69 95 ARG A O 1
ATOM 736 N N . GLU A 1 96 ? -13.608 -1.160 23.112 1.00 60.41 96 GLU A N 1
ATOM 737 C CA . GLU A 1 96 ? -13.761 0.252 23.522 1.00 60.41 96 GLU A CA 1
ATOM 738 C C . GLU A 1 96 ? -13.259 1.263 22.474 1.00 60.41 96 GLU A C 1
ATOM 740 O O . GLU A 1 96 ? -13.283 2.474 22.692 1.00 60.41 96 GLU A O 1
ATOM 745 N N . ARG A 1 97 ? -12.785 0.800 21.311 1.00 69.06 97 ARG A N 1
ATOM 746 C CA . ARG A 1 97 ? -12.137 1.681 20.333 1.00 69.06 97 ARG A CA 1
ATOM 747 C C . ARG A 1 97 ? -13.170 2.458 19.516 1.00 69.06 97 ARG A C 1
ATOM 749 O O . ARG A 1 97 ? -13.976 1.859 18.800 1.00 69.06 97 ARG A O 1
ATOM 756 N N . SER A 1 98 ? -13.089 3.790 19.579 1.00 77.69 98 SER A N 1
ATOM 757 C CA . SER A 1 98 ? -13.910 4.705 18.777 1.00 77.69 98 SER A CA 1
ATOM 758 C C . SER A 1 98 ? -13.782 4.412 17.276 1.00 77.69 98 SER A C 1
ATOM 760 O O . SER A 1 98 ? -12.741 3.946 16.802 1.00 77.69 98 SER A O 1
ATOM 762 N N . GLY A 1 99 ? -14.832 4.708 16.504 1.00 81.38 99 GLY A N 1
ATOM 763 C CA . GLY A 1 99 ? -14.839 4.475 15.055 1.00 81.38 99 GLY A CA 1
ATOM 764 C C . GLY A 1 99 ? -13.680 5.168 14.322 1.00 81.38 99 GLY A C 1
ATOM 765 O O . GLY A 1 99 ? -13.086 4.581 13.421 1.00 81.38 99 GLY A O 1
ATOM 766 N N . ALA A 1 100 ? -13.283 6.365 14.771 1.00 85.25 100 ALA A N 1
ATOM 767 C CA . ALA A 1 100 ? -12.122 7.084 14.240 1.00 85.25 100 ALA A CA 1
ATOM 768 C C . ALA A 1 100 ? -10.807 6.322 14.470 1.00 85.25 100 ALA A C 1
ATOM 770 O O . ALA A 1 100 ? -9.990 6.198 13.560 1.00 85.25 100 ALA A O 1
ATOM 771 N N . ALA A 1 101 ? -10.614 5.748 15.660 1.00 85.94 101 ALA A N 1
ATOM 772 C CA . ALA A 1 101 ? -9.427 4.955 15.948 1.00 85.94 101 ALA A CA 1
ATOM 773 C C . ALA A 1 101 ? -9.407 3.632 15.159 1.00 85.94 101 ALA A C 1
ATOM 775 O O . ALA A 1 101 ? -8.330 3.177 14.781 1.00 85.94 101 ALA A O 1
ATOM 776 N N . GLN A 1 102 ? -10.562 3.026 14.854 1.00 86.56 102 GLN A N 1
ATOM 777 C CA . GLN A 1 102 ? -10.638 1.860 13.957 1.00 86.56 102 GLN A CA 1
ATOM 778 C C . GLN A 1 102 ? -10.264 2.228 12.516 1.00 86.56 102 GLN A C 1
ATOM 780 O O . GLN A 1 102 ? -9.426 1.554 11.920 1.00 86.56 102 GLN A O 1
ATOM 785 N N . PHE A 1 103 ? -10.803 3.334 11.996 1.00 90.62 103 PHE A N 1
ATOM 786 C CA . PHE A 1 103 ? -10.453 3.856 10.674 1.00 90.62 103 PHE A CA 1
ATOM 787 C C . PHE A 1 103 ? -8.947 4.133 10.548 1.00 90.62 103 PHE A C 1
ATOM 789 O O . PHE A 1 103 ? -8.300 3.614 9.639 1.00 90.62 103 PHE A O 1
ATOM 796 N N . LEU A 1 104 ? -8.367 4.875 11.500 1.00 91.88 104 LEU A N 1
ATOM 797 C CA . LEU A 1 104 ? -6.929 5.170 11.521 1.00 91.88 104 LEU A CA 1
ATOM 798 C C . LEU A 1 104 ? -6.080 3.903 11.667 1.00 91.88 104 LEU A C 1
ATOM 800 O O . LEU A 1 104 ? -4.988 3.828 11.109 1.00 91.88 104 LEU A O 1
ATOM 804 N N . THR A 1 105 ? -6.582 2.886 12.372 1.00 90.88 105 THR A N 1
ATOM 805 C CA . THR A 1 105 ? -5.908 1.586 12.471 1.00 90.88 105 THR A CA 1
ATOM 806 C C . THR A 1 105 ? -5.849 0.901 11.111 1.00 90.88 105 THR A C 1
ATOM 808 O O . THR A 1 105 ? -4.778 0.465 10.703 1.00 90.88 105 THR A O 1
ATOM 811 N N . GLY A 1 106 ? -6.973 0.825 10.392 1.00 92.31 106 GLY A N 1
ATOM 812 C CA . GLY A 1 106 ? -6.999 0.209 9.067 1.00 92.31 106 GLY A CA 1
ATOM 813 C C . GLY A 1 106 ? -6.169 0.979 8.042 1.00 92.31 106 GLY A C 1
ATOM 814 O O . GLY A 1 106 ? -5.437 0.374 7.262 1.00 92.31 106 GLY A O 1
ATOM 815 N N . TRP A 1 107 ? -6.208 2.311 8.105 1.00 95.00 107 TRP A N 1
ATOM 816 C CA . TRP A 1 107 ? -5.399 3.163 7.241 1.00 95.00 107 TRP A CA 1
ATOM 817 C C . TRP A 1 107 ? -3.899 2.992 7.508 1.00 95.00 107 TRP A C 1
ATOM 819 O O . TRP A 1 107 ? -3.141 2.684 6.590 1.00 95.00 107 TRP A O 1
ATOM 829 N N . SER A 1 108 ? -3.466 3.111 8.766 1.00 95.25 108 SER A N 1
ATOM 830 C CA . SER A 1 108 ? -2.051 2.949 9.125 1.00 95.25 108 SER A CA 1
ATOM 831 C C . SER A 1 108 ? -1.536 1.535 8.856 1.00 95.25 108 SER A C 1
ATOM 833 O O . SER A 1 108 ? -0.421 1.391 8.358 1.00 95.25 108 SER A O 1
ATOM 835 N N . ALA A 1 109 ? -2.352 0.499 9.084 1.00 95.75 109 ALA A N 1
ATOM 836 C CA . ALA A 1 109 ? -2.009 -0.877 8.728 1.00 95.75 109 ALA A CA 1
ATOM 837 C C . ALA A 1 109 ? -1.625 -1.006 7.248 1.00 95.75 109 ALA A C 1
ATOM 839 O O . ALA A 1 109 ? -0.640 -1.671 6.933 1.00 95.75 109 ALA A O 1
ATOM 840 N N . TYR A 1 110 ? -2.363 -0.346 6.351 1.00 97.19 110 TYR A N 1
ATOM 841 C CA . TYR A 1 110 ? -2.090 -0.407 4.917 1.00 97.19 110 TYR A CA 1
ATOM 842 C C . TYR A 1 110 ? -0.822 0.358 4.515 1.00 97.19 110 TYR A C 1
ATOM 844 O O . TYR A 1 110 ? -0.057 -0.121 3.680 1.00 97.19 110 TYR A O 1
ATOM 852 N N . ILE A 1 111 ? -0.544 1.498 5.162 1.00 98.06 111 ILE A N 1
ATOM 853 C CA . ILE A 1 111 ? 0.708 2.256 4.979 1.00 98.06 111 ILE A CA 1
ATOM 854 C C . ILE A 1 111 ? 1.918 1.380 5.320 1.00 98.06 111 ILE A C 1
ATOM 856 O O . ILE A 1 111 ? 2.839 1.243 4.513 1.00 98.06 111 ILE A O 1
ATOM 860 N N . PHE A 1 112 ? 1.906 0.751 6.499 1.00 97.62 112 PHE A N 1
ATOM 861 C CA . PHE A 1 112 ? 3.004 -0.115 6.929 1.00 97.62 112 PHE A CA 1
ATOM 862 C C . PHE A 1 112 ? 3.102 -1.392 6.092 1.00 97.62 112 PHE A C 1
ATOM 864 O O . PHE A 1 112 ? 4.211 -1.828 5.787 1.00 97.62 112 PHE A O 1
ATOM 871 N N . ALA A 1 113 ? 1.970 -1.967 5.672 1.00 97.44 113 ALA A N 1
ATOM 872 C CA . ALA A 1 113 ? 1.961 -3.111 4.767 1.00 97.44 113 ALA A CA 1
ATOM 873 C C . ALA A 1 113 ? 2.653 -2.785 3.438 1.00 97.44 113 ALA A C 1
ATOM 875 O O . ALA A 1 113 ? 3.528 -3.538 3.018 1.00 97.44 113 ALA A O 1
ATOM 876 N N . GLY A 1 114 ? 2.322 -1.648 2.816 1.00 96.94 114 GLY A N 1
ATOM 877 C CA . GLY A 1 114 ? 2.971 -1.186 1.588 1.00 96.94 114 GLY A CA 1
ATOM 878 C C . GLY A 1 114 ? 4.470 -0.949 1.773 1.00 96.94 114 GLY A C 1
ATOM 879 O O . GLY A 1 114 ? 5.274 -1.447 0.985 1.00 96.94 114 GLY A O 1
ATOM 880 N N . ALA A 1 115 ? 4.858 -0.258 2.847 1.00 97.12 115 ALA A N 1
ATOM 881 C CA . ALA A 1 115 ? 6.261 0.037 3.135 1.00 97.12 115 ALA A CA 1
ATOM 882 C C . ALA A 1 115 ? 7.111 -1.234 3.301 1.00 97.12 115 ALA A C 1
ATOM 884 O O . ALA A 1 115 ? 8.163 -1.379 2.677 1.00 97.12 115 ALA A O 1
ATOM 885 N N . VAL A 1 116 ? 6.636 -2.181 4.115 1.00 96.94 116 VAL A N 1
ATOM 886 C CA . VAL A 1 116 ? 7.351 -3.435 4.382 1.00 96.94 116 VAL A CA 1
ATOM 887 C C . VAL A 1 116 ? 7.327 -4.353 3.157 1.00 96.94 116 VAL A C 1
ATOM 889 O O . VAL A 1 116 ? 8.341 -4.978 2.860 1.00 96.94 116 VAL A O 1
ATOM 892 N N . ALA A 1 117 ? 6.225 -4.397 2.400 1.00 96.38 117 ALA A N 1
ATOM 893 C CA . ALA A 1 117 ? 6.160 -5.150 1.147 1.00 96.38 117 ALA A CA 1
ATOM 894 C C . ALA A 1 117 ? 7.194 -4.650 0.131 1.00 96.38 117 ALA A C 1
ATOM 896 O O . ALA A 1 117 ? 7.901 -5.460 -0.464 1.00 96.38 117 ALA A O 1
ATOM 897 N N . GLY A 1 118 ? 7.317 -3.327 -0.030 1.00 94.50 118 GLY A N 1
ATOM 898 C CA . GLY A 1 118 ? 8.319 -2.714 -0.902 1.00 94.50 118 GLY A CA 1
ATOM 899 C C . GLY A 1 118 ? 9.746 -3.053 -0.472 1.00 94.50 118 GLY A C 1
ATOM 900 O O . GLY A 1 118 ? 10.551 -3.467 -1.303 1.00 94.50 118 GLY A O 1
ATOM 901 N N . LEU A 1 119 ? 10.038 -2.953 0.829 1.00 93.94 119 LEU A N 1
ATOM 902 C CA . LEU A 1 119 ? 11.355 -3.276 1.382 1.00 93.94 119 LEU A CA 1
ATOM 903 C C . LEU A 1 119 ? 11.738 -4.746 1.152 1.00 93.94 119 LEU A C 1
ATOM 905 O O . LEU A 1 119 ? 12.847 -5.033 0.711 1.00 93.94 119 LEU A O 1
ATOM 909 N N . LEU A 1 120 ? 10.822 -5.674 1.446 1.00 93.19 120 LEU A N 1
ATOM 910 C CA . LEU A 1 120 ? 11.068 -7.110 1.313 1.00 93.19 120 LEU A CA 1
ATOM 911 C C . LEU A 1 120 ? 11.183 -7.540 -0.150 1.00 93.19 120 LEU A C 1
ATOM 913 O O . LEU A 1 120 ? 12.067 -8.326 -0.480 1.00 93.19 120 LEU A O 1
ATOM 917 N N . ALA A 1 121 ? 10.333 -7.012 -1.033 1.00 91.12 121 ALA A N 1
ATOM 918 C CA . ALA A 1 121 ? 10.390 -7.326 -2.457 1.00 91.12 121 ALA A CA 1
ATOM 919 C C . ALA A 1 121 ? 11.695 -6.840 -3.107 1.00 91.12 121 ALA A C 1
ATOM 921 O O . ALA A 1 121 ? 12.245 -7.531 -3.963 1.00 91.12 121 ALA A O 1
ATOM 922 N N . ALA A 1 122 ? 12.237 -5.701 -2.660 1.00 89.88 122 ALA A N 1
ATOM 923 C CA . ALA A 1 122 ? 13.465 -5.134 -3.213 1.00 89.88 122 ALA A CA 1
ATOM 924 C C . ALA A 1 122 ? 14.706 -6.029 -3.030 1.00 89.88 122 ALA A C 1
ATOM 926 O O . ALA A 1 122 ? 15.657 -5.917 -3.798 1.00 89.88 122 ALA A O 1
ATOM 927 N N . ILE A 1 123 ? 14.693 -6.947 -2.055 1.00 87.88 123 ILE A N 1
ATOM 928 C CA . ILE A 1 123 ? 15.775 -7.922 -1.823 1.00 87.88 123 ILE A CA 1
ATOM 929 C C . ILE A 1 123 ? 15.862 -8.937 -2.975 1.00 87.88 123 ILE A C 1
ATOM 931 O O . ILE A 1 123 ? 16.927 -9.489 -3.261 1.00 87.88 123 ILE A O 1
ATOM 935 N N . PHE A 1 124 ? 14.739 -9.191 -3.648 1.00 85.88 124 PHE A N 1
ATOM 936 C CA . PHE A 1 124 ? 14.632 -10.231 -4.665 1.00 85.88 124 PHE A CA 1
ATOM 937 C C . PHE A 1 124 ? 14.850 -9.726 -6.089 1.00 85.88 124 PHE A C 1
ATOM 939 O O . PHE A 1 124 ? 14.956 -10.567 -6.972 1.00 85.88 124 PHE A O 1
ATOM 946 N N . ILE A 1 125 ? 14.990 -8.417 -6.313 1.00 83.50 125 ILE A N 1
ATOM 947 C CA . ILE A 1 125 ? 15.285 -7.827 -7.631 1.00 83.50 125 ILE A CA 1
ATOM 948 C C . ILE A 1 125 ? 16.689 -8.252 -8.106 1.00 83.50 125 ILE A C 1
ATOM 950 O O . ILE A 1 125 ? 17.551 -8.586 -7.286 1.00 83.50 125 ILE A O 1
ATOM 954 N N . SER A 1 126 ? 16.908 -8.281 -9.423 1.00 77.75 126 SER A N 1
ATOM 955 C CA . SER A 1 126 ? 18.177 -8.687 -10.045 1.00 77.75 126 SER A CA 1
ATOM 956 C C . SER A 1 126 ? 19.388 -7.843 -9.601 1.00 77.75 126 SER A C 1
ATOM 958 O O . SER A 1 126 ? 20.434 -8.424 -9.312 1.00 77.75 126 SER A O 1
ATOM 960 N N . ASP A 1 127 ? 19.216 -6.524 -9.425 1.00 79.38 127 ASP A N 1
ATOM 961 C CA . ASP A 1 127 ? 20.255 -5.572 -8.983 1.00 79.38 127 ASP A CA 1
ATOM 962 C C . ASP A 1 127 ? 19.846 -4.811 -7.701 1.00 79.38 127 ASP A C 1
ATOM 964 O O . ASP A 1 127 ? 19.420 -3.650 -7.745 1.00 79.38 127 ASP A O 1
ATOM 968 N N . PRO A 1 128 ? 19.934 -5.447 -6.521 1.00 82.75 128 PRO A N 1
ATOM 969 C CA . PRO A 1 128 ? 19.469 -4.844 -5.282 1.00 82.75 128 PRO A CA 1
ATOM 970 C C . PRO A 1 128 ? 20.439 -3.762 -4.787 1.00 82.75 128 PRO A C 1
ATOM 972 O O . PRO A 1 128 ? 21.639 -3.985 -4.631 1.00 82.75 128 PRO A O 1
ATOM 975 N N . THR A 1 129 ? 19.899 -2.591 -4.445 1.00 90.81 129 THR A N 1
ATOM 976 C CA . THR A 1 129 ? 20.633 -1.530 -3.740 1.00 90.81 129 THR A CA 1
ATOM 977 C C . THR A 1 129 ? 19.873 -1.099 -2.491 1.00 90.81 129 THR A C 1
ATOM 979 O O . THR A 1 129 ? 18.641 -1.101 -2.467 1.00 90.81 129 THR A O 1
ATOM 982 N N . THR A 1 130 ? 20.592 -0.675 -1.448 1.00 91.12 130 THR A N 1
ATOM 983 C CA . THR A 1 130 ? 19.968 -0.177 -0.208 1.00 91.12 130 THR A CA 1
ATOM 984 C C . THR A 1 130 ? 19.080 1.040 -0.472 1.00 91.12 130 THR A C 1
ATOM 986 O O . THR A 1 130 ? 17.981 1.137 0.069 1.00 91.12 130 THR A O 1
ATOM 989 N N . LEU A 1 131 ? 19.527 1.953 -1.346 1.00 93.19 131 LEU A N 1
ATOM 990 C CA . LEU A 1 131 ? 18.737 3.119 -1.744 1.00 93.19 131 LEU A CA 1
ATOM 991 C C . LEU A 1 131 ? 17.459 2.702 -2.482 1.00 93.19 131 LEU A C 1
ATOM 993 O O . LEU A 1 131 ? 16.388 3.201 -2.147 1.00 93.19 131 LEU A O 1
ATOM 997 N N . GLY A 1 132 ? 17.552 1.760 -3.426 1.00 91.88 132 GLY A N 1
ATOM 998 C CA . GLY A 1 132 ? 16.393 1.229 -4.144 1.00 91.88 132 GLY A CA 1
ATOM 999 C C . GLY A 1 132 ? 15.387 0.559 -3.209 1.00 91.88 132 GLY A C 1
ATOM 1000 O O . GLY A 1 132 ? 14.186 0.774 -3.343 1.00 91.88 132 GLY A O 1
ATOM 1001 N N . ALA A 1 133 ? 15.858 -0.168 -2.193 1.00 92.62 133 ALA A N 1
ATOM 1002 C CA . ALA A 1 133 ? 14.992 -0.769 -1.183 1.00 92.62 133 ALA A CA 1
ATOM 1003 C C . ALA A 1 133 ? 14.246 0.284 -0.342 1.00 92.62 133 ALA A C 1
ATOM 1005 O O . ALA A 1 133 ? 13.046 0.142 -0.096 1.00 92.62 133 ALA A O 1
ATOM 1006 N N . PHE A 1 134 ? 14.911 1.379 0.045 1.00 94.69 134 PHE A N 1
ATOM 1007 C CA . PHE A 1 134 ? 14.252 2.493 0.734 1.00 94.69 134 PHE A CA 1
ATOM 1008 C C . PHE A 1 134 ? 13.294 3.270 -0.169 1.00 94.69 134 PHE A C 1
ATOM 1010 O O . PHE A 1 134 ? 12.224 3.660 0.291 1.00 94.69 134 PHE A O 1
ATOM 1017 N N . GLN A 1 135 ? 13.621 3.455 -1.448 1.00 95.19 135 GLN A N 1
ATOM 1018 C CA . GLN A 1 135 ? 12.712 4.061 -2.423 1.00 95.19 135 GLN A CA 1
ATOM 1019 C C . GLN A 1 135 ? 11.482 3.179 -2.671 1.00 95.19 135 GLN A C 1
ATOM 1021 O O . GLN A 1 135 ? 10.367 3.692 -2.730 1.00 95.19 135 GLN A O 1
ATOM 1026 N N . ALA A 1 136 ? 11.654 1.856 -2.737 1.00 93.94 136 ALA A N 1
ATOM 1027 C CA . ALA A 1 136 ? 10.552 0.906 -2.846 1.00 93.94 136 ALA A CA 1
ATOM 1028 C C . ALA A 1 136 ? 9.651 0.955 -1.604 1.00 93.94 136 ALA A C 1
ATOM 1030 O O . ALA A 1 136 ? 8.429 1.031 -1.732 1.00 93.94 136 ALA A O 1
ATOM 1031 N N . ALA A 1 137 ? 10.242 0.983 -0.406 1.00 96.12 137 ALA A N 1
ATOM 1032 C CA . ALA A 1 137 ? 9.501 1.149 0.840 1.00 96.12 137 ALA A CA 1
ATOM 1033 C C . ALA A 1 137 ? 8.757 2.495 0.895 1.00 96.12 137 ALA A C 1
ATOM 1035 O O . ALA A 1 137 ? 7.582 2.534 1.254 1.00 96.12 137 ALA A O 1
ATOM 1036 N N . ALA A 1 138 ? 9.406 3.591 0.491 1.00 96.62 138 ALA A N 1
ATOM 1037 C CA . ALA A 1 138 ? 8.787 4.911 0.420 1.00 96.62 138 ALA A CA 1
ATOM 1038 C C . ALA A 1 138 ? 7.609 4.922 -0.561 1.00 96.62 138 ALA A C 1
ATOM 1040 O O . ALA A 1 138 ? 6.527 5.364 -0.192 1.00 96.62 138 ALA A O 1
ATOM 1041 N N . GLY A 1 139 ? 7.772 4.355 -1.761 1.00 96.69 139 GLY A N 1
ATOM 1042 C CA . GLY A 1 139 ? 6.690 4.219 -2.737 1.00 96.69 139 GLY A CA 1
ATOM 1043 C C . GLY A 1 139 ? 5.502 3.424 -2.191 1.00 96.69 139 GLY A C 1
ATOM 1044 O O . GLY A 1 139 ? 4.358 3.840 -2.361 1.00 96.69 139 GLY A O 1
ATOM 1045 N N . GLY A 1 140 ? 5.761 2.341 -1.452 1.00 96.62 140 GLY A N 1
ATOM 1046 C CA . GLY A 1 140 ? 4.716 1.544 -0.809 1.00 96.62 140 GLY A CA 1
ATOM 1047 C C . GLY A 1 140 ? 4.001 2.280 0.320 1.00 96.62 140 GLY A C 1
ATOM 1048 O O . GLY A 1 140 ? 2.777 2.205 0.431 1.00 96.62 140 GLY A O 1
ATOM 1049 N N . ALA A 1 141 ? 4.741 3.043 1.127 1.00 97.88 141 ALA A N 1
ATOM 1050 C CA . ALA A 1 141 ? 4.168 3.912 2.150 1.00 97.88 141 ALA A CA 1
ATOM 1051 C C . ALA A 1 141 ? 3.312 5.024 1.526 1.00 97.88 141 ALA A C 1
ATOM 1053 O O . ALA A 1 141 ? 2.203 5.274 1.992 1.00 97.88 141 ALA A O 1
ATOM 1054 N N . THR A 1 142 ? 3.793 5.662 0.454 1.00 98.19 142 THR A N 1
ATOM 1055 C CA . THR A 1 142 ? 3.053 6.676 -0.306 1.00 98.19 142 THR A CA 1
ATOM 1056 C C . THR A 1 142 ? 1.782 6.081 -0.898 1.00 98.19 142 THR A C 1
ATOM 1058 O O . THR A 1 142 ? 0.703 6.631 -0.695 1.00 98.19 142 THR A O 1
ATOM 1061 N N . TYR A 1 143 ? 1.865 4.920 -1.546 1.00 97.69 143 TYR A N 1
ATOM 1062 C CA . TYR A 1 143 ? 0.692 4.213 -2.052 1.00 97.69 143 TYR A CA 1
ATOM 1063 C C . TYR A 1 143 ? -0.330 3.957 -0.936 1.00 97.69 143 TYR A C 1
ATOM 1065 O O . TYR A 1 143 ? -1.497 4.341 -1.058 1.00 97.69 143 TYR A O 1
ATOM 1073 N N . GLY A 1 144 ? 0.112 3.392 0.191 1.00 97.06 144 GLY A N 1
ATOM 1074 C CA . GLY A 1 144 ? -0.753 3.123 1.335 1.00 97.06 144 GLY A CA 1
ATOM 1075 C C . GLY A 1 144 ? -1.322 4.389 1.983 1.00 97.06 144 GLY A C 1
ATOM 1076 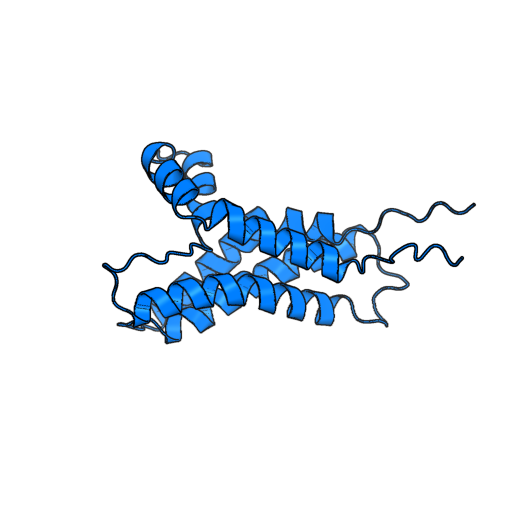O O . GLY A 1 144 ? -2.451 4.373 2.470 1.00 97.06 144 GLY A O 1
ATOM 1077 N N . LEU A 1 145 ? -0.601 5.511 1.952 1.00 97.88 145 LEU A N 1
ATOM 1078 C CA . LEU A 1 145 ? -1.081 6.792 2.474 1.00 97.88 145 LEU A CA 1
ATOM 1079 C C . LEU A 1 145 ? -2.273 7.292 1.655 1.00 97.88 145 LEU A C 1
ATOM 1081 O O . LEU A 1 145 ? -3.292 7.672 2.227 1.00 97.88 145 LEU A O 1
ATOM 1085 N N . PHE A 1 146 ? -2.166 7.238 0.329 1.00 97.75 146 PHE A N 1
ATOM 1086 C CA . PHE A 1 146 ? -3.172 7.779 -0.585 1.00 97.75 146 PHE A CA 1
ATOM 1087 C C . PHE A 1 146 ? -4.359 6.840 -0.847 1.00 97.75 146 PHE A C 1
ATOM 1089 O O . PHE A 1 146 ? -5.422 7.305 -1.257 1.00 97.75 146 PHE A O 1
ATOM 1096 N N . THR A 1 147 ? -4.223 5.539 -0.578 1.00 97.44 147 THR A N 1
ATOM 1097 C CA . THR A 1 147 ? -5.281 4.537 -0.834 1.00 97.44 147 THR A CA 1
ATOM 1098 C C . THR A 1 147 ? -5.790 3.833 0.424 1.00 97.44 147 THR A C 1
ATOM 1100 O O . THR A 1 147 ? -6.906 3.313 0.444 1.00 97.44 147 THR A O 1
ATOM 1103 N N . GLY A 1 148 ? -5.022 3.848 1.515 1.00 96.06 148 GLY A N 1
ATOM 1104 C CA . GLY A 1 148 ? -5.318 3.082 2.727 1.00 96.06 148 GLY A CA 1
ATOM 1105 C C . GLY A 1 148 ? -6.548 3.548 3.495 1.00 96.06 148 GLY A C 1
ATOM 1106 O O . GLY A 1 148 ? -7.090 2.780 4.289 1.00 96.06 148 GLY A O 1
ATOM 1107 N N . TRP A 1 149 ? -7.066 4.747 3.223 1.00 95.44 149 TRP A N 1
ATOM 1108 C CA . TRP A 1 149 ? -8.361 5.180 3.749 1.00 95.44 149 TRP A CA 1
ATOM 1109 C C . TRP A 1 149 ? -9.500 4.238 3.315 1.00 95.44 149 TRP A C 1
ATOM 1111 O O . TRP A 1 149 ? -10.439 4.042 4.082 1.00 95.44 149 TRP A O 1
ATOM 1121 N N . ILE A 1 150 ? -9.401 3.580 2.152 1.00 95.44 150 ILE A N 1
ATOM 1122 C CA . ILE A 1 150 ? -10.376 2.575 1.686 1.00 95.44 150 ILE A CA 1
ATOM 1123 C C . ILE A 1 150 ? -10.364 1.358 2.615 1.00 95.44 150 ILE A C 1
ATOM 1125 O O . ILE A 1 150 ? -11.417 0.875 3.032 1.00 95.44 150 ILE A O 1
ATOM 1129 N N . VAL A 1 151 ? -9.171 0.897 2.999 1.00 94.00 151 VAL A N 1
ATOM 1130 C CA . VAL A 1 151 ? -8.999 -0.189 3.975 1.00 94.00 151 VAL A CA 1
ATOM 1131 C C . VAL A 1 151 ? -9.507 0.252 5.348 1.00 94.00 151 VAL A C 1
ATOM 1133 O O . VAL A 1 151 ? -10.252 -0.487 5.989 1.00 94.00 151 VAL A O 1
ATOM 1136 N N . GLY A 1 152 ? -9.198 1.482 5.768 1.00 91.75 152 GLY A N 1
ATOM 1137 C CA . GLY A 1 152 ? -9.742 2.097 6.980 1.00 91.75 152 GLY A CA 1
ATOM 1138 C C . GLY A 1 152 ? -11.272 2.065 7.022 1.00 91.75 152 GLY A C 1
ATOM 1139 O O . GLY A 1 152 ? -11.850 1.586 8.000 1.00 91.75 152 GLY A O 1
ATOM 1140 N N . LEU A 1 153 ? -11.939 2.498 5.948 1.00 92.50 153 LEU A N 1
ATOM 1141 C CA . LEU A 1 153 ? -13.399 2.464 5.829 1.00 92.50 153 LEU A CA 1
ATOM 1142 C C . LEU A 1 153 ? -13.948 1.035 5.796 1.00 92.50 153 LEU A C 1
ATOM 1144 O O . LEU A 1 153 ? -14.952 0.756 6.443 1.00 92.50 153 LEU A O 1
ATOM 1148 N N . ALA A 1 154 ? -13.287 0.107 5.105 1.00 90.19 154 ALA A N 1
ATOM 1149 C CA . ALA A 1 154 ? -13.710 -1.292 5.072 1.00 90.19 154 ALA A CA 1
ATOM 1150 C C . ALA A 1 154 ? -13.620 -1.964 6.454 1.00 90.19 154 ALA A C 1
ATOM 1152 O O . ALA A 1 154 ? -14.418 -2.845 6.774 1.00 90.19 154 ALA A O 1
ATOM 1153 N N . THR A 1 155 ? -12.671 -1.536 7.291 1.00 85.38 155 THR A N 1
ATOM 1154 C CA . THR A 1 155 ? -12.533 -2.013 8.677 1.00 85.38 155 THR A CA 1
ATOM 1155 C C . THR A 1 155 ? -13.477 -1.323 9.661 1.00 85.38 155 THR A C 1
ATOM 1157 O O . THR A 1 155 ? -13.606 -1.779 10.799 1.00 85.38 155 THR A O 1
ATOM 1160 N N . PHE A 1 156 ? -14.151 -0.250 9.243 1.00 81.19 156 PHE A N 1
ATOM 1161 C CA . PHE A 1 156 ? -15.062 0.509 10.086 1.00 81.19 156 PHE A CA 1
ATOM 1162 C C . PHE A 1 156 ? -16.310 -0.314 10.422 1.00 81.19 156 PHE A C 1
ATOM 1164 O O . PHE A 1 156 ? -17.058 -0.747 9.542 1.00 81.19 156 PHE A O 1
ATOM 1171 N N . ARG A 1 157 ? -16.581 -0.503 11.718 1.00 70.19 157 ARG A N 1
ATOM 1172 C CA . ARG A 1 157 ? -17.854 -1.053 12.191 1.00 70.19 157 ARG A CA 1
ATOM 1173 C C . ARG A 1 157 ? -18.788 0.103 12.544 1.00 70.19 157 ARG A C 1
ATOM 1175 O O . ARG A 1 157 ? -18.514 0.848 13.481 1.00 70.19 157 ARG A O 1
ATOM 1182 N N . GLY A 1 158 ? -19.893 0.243 11.810 1.00 58.41 158 GLY A N 1
ATOM 1183 C CA . GLY A 1 158 ? -20.944 1.202 12.162 1.00 58.41 158 GLY A CA 1
ATOM 1184 C C . GLY A 1 158 ? -21.499 0.940 13.572 1.00 58.41 158 GLY A C 1
ATOM 1185 O O . GLY A 1 158 ? -21.445 -0.206 14.034 1.00 58.41 158 GLY A O 1
ATOM 1186 N N . PRO A 1 159 ? -22.016 1.970 14.269 1.00 53.69 159 PRO A N 1
ATOM 1187 C CA . PRO A 1 159 ? -22.596 1.798 15.595 1.00 53.69 159 PRO A CA 1
ATOM 1188 C C . PRO A 1 159 ? -23.692 0.733 15.523 1.00 53.69 159 PRO A C 1
ATOM 1190 O O . PRO A 1 159 ? -24.618 0.829 14.714 1.00 53.69 159 PRO A O 1
ATOM 1193 N N . GLY A 1 160 ? -23.552 -0.321 16.330 1.00 50.09 160 GLY A N 1
ATOM 1194 C CA . GLY A 1 160 ? -24.592 -1.333 16.455 1.00 50.09 160 GLY A CA 1
ATOM 1195 C C . GLY A 1 160 ? -25.882 -0.637 16.867 1.00 50.09 160 GLY A C 1
ATOM 1196 O O . GLY A 1 160 ? -25.889 0.096 17.855 1.00 50.09 160 GLY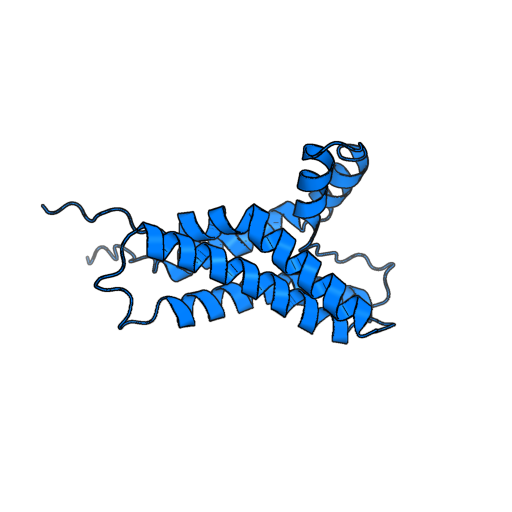 A O 1
ATOM 1197 N N . ARG A 1 161 ? -26.956 -0.822 16.094 1.00 48.59 161 ARG A N 1
ATOM 1198 C CA . ARG A 1 161 ? -28.283 -0.392 16.529 1.00 48.59 161 ARG A CA 1
ATOM 1199 C C . ARG A 1 161 ? -28.577 -1.120 17.836 1.00 48.59 161 ARG A C 1
ATOM 1201 O O . ARG A 1 161 ? -28.673 -2.344 17.838 1.00 48.59 161 ARG A O 1
ATOM 1208 N N . MET A 1 162 ? -28.652 -0.368 18.930 1.00 47.25 162 MET A N 1
ATOM 1209 C CA . MET A 1 162 ? -29.255 -0.853 20.162 1.00 47.25 162 MET A CA 1
ATOM 1210 C C . MET A 1 162 ? -30.751 -0.965 19.867 1.00 47.25 162 MET A C 1
ATOM 1212 O O . MET A 1 162 ? -31.429 0.052 19.727 1.00 47.25 162 MET A O 1
ATOM 1216 N N . THR A 1 163 ? -31.215 -2.187 19.632 1.00 47.31 163 THR A N 1
ATOM 1217 C CA . THR A 1 163 ? -32.631 -2.563 19.713 1.00 47.31 163 THR A CA 1
ATOM 1218 C C . THR A 1 163 ? -32.859 -3.249 21.038 1.00 47.31 163 THR A C 1
ATOM 1220 O O . THR A 1 163 ? -32.022 -4.132 21.344 1.00 47.31 163 THR A O 1
#

Secondary structure (DSSP, 8-state):
---------HHHHHHHHHHHHHHHHTSHHHHHHHHHH--SSSHHHHHHHHTTTT-----TTS-HHHHHHHHHHHHHHHHHHHHHHHHHT-TTTSSS--HHHHHHHHHHHHHHHHHHHHHHHHTTSSS--HHHHHHHHHHHHHHHHHHHHHHHHHH--PPP---